Protein AF-A0A503PBX6-F1 (afdb_monomer_lite)

Sequence (103 aa):
MKRAVLLILLLSVQPVAADTISPKGCRLLAESAEQASMAISGVVAATKGDKMADVISNLPPDQMFAAAEMERTRKAALGPMQAYSDAMAAFAKAMRQCSGDPL

Foldseek 3Di:
DPVVVVVVVVVPPPPPPVPLCALVSLQVLLVVLLVVLVVLVVVLVVLVDPCLVVVLVVDDPVCNVVSVVVVVVSVVVSVVSNVSSVVSNVSSVVSCVSSVNDD

Structure (mmCIF, N/CA/C/O backbone):
data_AF-A0A503PBX6-F1
#
_entry.id   AF-A0A503PBX6-F1
#
loop_
_atom_site.group_PDB
_atom_site.id
_atom_site.type_symbol
_atom_site.label_atom_id
_atom_site.label_alt_id
_atom_site.label_comp_id
_atom_site.label_asym_id
_atom_site.label_entity_id
_atom_site.label_seq_id
_atom_site.pdbx_PDB_ins_code
_atom_site.Cartn_x
_atom_site.Cartn_y
_atom_site.Cartn_z
_atom_site.occupancy
_atom_site.B_iso_or_equiv
_atom_site.auth_seq_id
_atom_site.auth_comp_id
_atom_site.auth_asym_id
_atom_site.auth_atom_id
_atom_site.pdbx_PDB_model_num
ATOM 1 N N . MET A 1 1 ? -30.547 49.025 13.408 1.00 49.91 1 MET A N 1
ATOM 2 C CA . MET A 1 1 ? -30.812 47.758 14.131 1.00 49.91 1 MET A CA 1
ATOM 3 C C . MET A 1 1 ? -30.735 46.528 13.205 1.00 49.91 1 MET A C 1
ATOM 5 O O . MET A 1 1 ? -31.650 45.724 13.187 1.00 49.91 1 MET A O 1
ATOM 9 N N . LYS A 1 2 ? -29.663 46.358 12.408 1.00 50.97 2 LYS A N 1
ATOM 10 C CA . LYS A 1 2 ? -29.506 45.187 11.506 1.00 50.97 2 LYS A CA 1
ATOM 11 C C . LYS A 1 2 ? -28.247 44.346 11.767 1.00 50.97 2 LYS A C 1
ATOM 13 O O . LYS A 1 2 ? -28.167 43.223 11.294 1.00 50.97 2 LYS A O 1
ATOM 18 N N . ARG A 1 3 ? -27.287 44.849 12.557 1.00 49.62 3 ARG A N 1
ATOM 19 C CA . ARG A 1 3 ? -26.042 44.123 12.880 1.00 49.62 3 ARG A CA 1
ATOM 20 C C . ARG A 1 3 ? -26.176 43.148 14.058 1.00 49.62 3 ARG A C 1
ATOM 22 O O . ARG A 1 3 ? -25.462 42.159 14.090 1.00 49.62 3 ARG A O 1
ATOM 29 N N . ALA A 1 4 ? -27.115 43.382 14.978 1.00 53.91 4 ALA A N 1
ATOM 30 C CA . ALA A 1 4 ? -27.297 42.522 16.153 1.00 53.91 4 ALA A CA 1
ATOM 31 C C . ALA A 1 4 ? -27.972 41.175 15.825 1.00 53.91 4 ALA A C 1
ATOM 33 O O . ALA A 1 4 ? -27.668 40.170 16.451 1.00 53.91 4 ALA A O 1
ATOM 34 N N . VAL A 1 5 ? -28.842 41.131 14.808 1.00 55.78 5 VAL A N 1
ATOM 35 C CA . VAL A 1 5 ? -29.587 39.911 14.441 1.00 55.78 5 VAL A CA 1
ATOM 36 C C . VAL A 1 5 ? -28.679 38.864 13.783 1.00 55.78 5 VAL A C 1
ATOM 38 O O . VAL A 1 5 ? -28.838 37.675 14.033 1.00 55.78 5 VAL A O 1
ATOM 41 N N . LEU A 1 6 ? -27.670 39.293 13.016 1.00 51.47 6 LEU A N 1
ATOM 42 C CA . LEU A 1 6 ? -26.703 38.378 12.393 1.00 51.47 6 LEU A CA 1
ATOM 43 C C . LEU A 1 6 ? -25.811 37.660 13.419 1.00 51.47 6 LEU A C 1
ATOM 45 O O . LEU A 1 6 ? -25.479 36.496 13.224 1.00 51.47 6 LEU A O 1
ATOM 49 N N . LEU A 1 7 ? -25.468 38.320 14.530 1.00 50.97 7 LEU A N 1
ATOM 50 C CA . LEU A 1 7 ? -24.654 37.731 15.600 1.00 50.97 7 LEU A CA 1
ATOM 51 C C . LEU A 1 7 ? -25.416 36.678 16.420 1.00 50.97 7 LEU A C 1
ATOM 53 O O . LEU A 1 7 ? -24.807 35.724 16.894 1.00 50.97 7 LEU A O 1
ATOM 57 N N . ILE A 1 8 ? -26.741 36.802 16.539 1.00 55.88 8 ILE A N 1
ATOM 58 C CA . ILE A 1 8 ? -27.581 35.836 17.267 1.00 55.88 8 ILE A CA 1
ATOM 59 C C . ILE A 1 8 ? -27.799 34.555 16.443 1.00 55.88 8 ILE A C 1
ATOM 61 O O . ILE A 1 8 ? -27.839 33.469 17.013 1.00 55.88 8 ILE A O 1
ATOM 65 N N . LEU A 1 9 ? -27.843 34.645 15.106 1.00 51.94 9 LEU A N 1
ATOM 66 C CA . LEU A 1 9 ? -27.886 33.456 14.241 1.00 51.94 9 LEU A CA 1
ATOM 67 C C . LEU A 1 9 ? -26.568 32.661 14.251 1.00 51.94 9 LEU A C 1
ATOM 69 O O . LEU A 1 9 ? -26.601 31.434 14.210 1.00 51.94 9 LEU A O 1
ATOM 73 N N . LEU A 1 10 ? -25.416 33.327 14.378 1.00 52.56 10 LEU A N 1
ATOM 74 C CA . LEU A 1 10 ? -24.102 32.667 14.447 1.00 52.56 10 LEU A CA 1
ATOM 75 C C . LEU A 1 10 ? -23.862 31.901 15.760 1.00 52.56 10 LEU A C 1
ATOM 77 O O . LEU A 1 10 ? -23.102 30.940 15.768 1.00 52.56 10 LEU A O 1
ATOM 81 N N . LEU A 1 11 ? -24.541 32.274 16.849 1.00 50.06 11 LEU A N 1
ATOM 82 C CA . LEU A 1 11 ? -24.489 31.572 18.143 1.00 50.06 11 LEU A CA 1
ATOM 83 C C . LEU A 1 11 ? -25.423 30.351 18.218 1.00 50.06 11 LEU A C 1
ATOM 85 O O . LEU A 1 11 ? -25.389 29.613 19.198 1.00 50.06 11 LEU A O 1
ATOM 89 N N . SER A 1 12 ? -26.243 30.130 17.186 1.00 50.47 12 SER A N 1
ATOM 90 C CA . SER A 1 12 ? -27.095 28.941 17.050 1.00 50.47 12 SER A CA 1
ATOM 91 C C . SER A 1 12 ? -26.459 27.823 16.221 1.00 50.47 12 SER A C 1
ATOM 93 O O . SER A 1 12 ? -27.086 26.785 16.012 1.00 50.47 12 SER A O 1
ATOM 95 N N . VAL A 1 13 ? -25.198 27.992 15.799 1.00 53.25 13 VAL A N 1
ATOM 96 C CA . VAL A 1 13 ? -24.363 26.873 15.358 1.00 53.25 13 VAL A CA 1
ATOM 97 C C . VAL A 1 13 ? -24.022 26.090 16.614 1.00 53.25 13 VAL A C 1
ATOM 99 O O . VAL A 1 13 ? -23.026 26.335 17.293 1.00 53.25 13 VAL A O 1
ATOM 102 N N . GLN A 1 14 ? -24.951 25.208 16.969 1.00 54.41 14 GLN A N 1
ATOM 103 C CA . GLN A 1 14 ? -24.769 24.173 17.966 1.00 54.41 14 GLN A CA 1
ATOM 104 C C . GLN A 1 14 ? -23.364 23.588 17.779 1.00 54.41 14 GLN A C 1
ATOM 106 O O . GLN A 1 14 ? -22.935 23.450 16.624 1.00 54.41 14 GLN A O 1
ATOM 111 N N . PRO A 1 15 ? -22.632 23.253 18.862 1.00 49.53 15 PRO A N 1
ATOM 112 C CA . PRO A 1 15 ? -21.498 22.362 18.693 1.00 49.53 15 PRO A CA 1
ATOM 113 C C . PRO A 1 15 ? -22.076 21.206 17.900 1.00 49.53 15 PRO A C 1
ATOM 115 O O . PRO A 1 15 ? -23.085 20.646 18.334 1.00 49.53 15 PRO A O 1
ATOM 118 N N . VAL A 1 16 ? -21.545 20.979 16.694 1.00 50.88 16 VAL A N 1
ATOM 119 C CA . VAL A 1 16 ? -21.857 19.800 15.895 1.00 50.88 16 VAL A CA 1
ATOM 120 C C . VAL A 1 16 ? -21.901 18.702 16.930 1.00 50.88 16 VAL A C 1
ATOM 122 O O . VAL A 1 16 ? -20.885 18.472 17.593 1.00 50.88 16 VAL A O 1
ATOM 125 N N . ALA A 1 17 ? -23.101 18.180 17.210 1.00 43.94 17 ALA A N 1
ATOM 126 C CA . ALA A 1 17 ? -23.212 16.988 18.011 1.00 43.94 17 ALA A CA 1
ATOM 127 C C . ALA A 1 17 ? -22.241 16.080 17.287 1.00 43.94 17 ALA A C 1
ATOM 129 O O . ALA A 1 17 ? -22.423 15.855 16.092 1.00 43.94 17 ALA A O 1
ATOM 130 N N . ALA A 1 18 ? -21.107 15.776 17.921 1.00 47.12 18 ALA A N 1
ATOM 131 C CA . ALA A 1 18 ? -20.185 14.824 17.364 1.00 47.12 18 ALA A CA 1
ATOM 132 C C . ALA A 1 18 ? -21.095 13.634 17.115 1.00 47.12 18 ALA A C 1
ATOM 134 O O . ALA A 1 18 ? -21.611 13.067 18.083 1.00 47.12 18 ALA A O 1
ATOM 135 N N . ASP A 1 19 ? -21.437 13.392 15.848 1.00 52.91 19 ASP A N 1
ATOM 136 C CA . ASP A 1 19 ? -22.167 12.219 15.424 1.00 52.91 19 ASP A CA 1
ATOM 137 C C . ASP A 1 19 ? -21.206 11.113 15.810 1.00 52.91 19 ASP A C 1
ATOM 139 O O . ASP A 1 19 ? -20.227 10.818 15.122 1.00 52.91 19 ASP A O 1
ATOM 143 N N . THR A 1 20 ? -21.359 10.668 17.053 1.00 60.22 20 THR A N 1
ATOM 144 C CA . THR A 1 20 ? -20.416 9.793 17.712 1.00 60.22 20 THR A CA 1
ATOM 145 C C . THR A 1 20 ? -20.585 8.511 16.946 1.00 60.22 20 THR A C 1
ATOM 147 O O . THR A 1 20 ? -21.651 7.893 16.975 1.00 60.22 20 THR A O 1
ATOM 150 N N . ILE A 1 21 ? -19.572 8.177 16.146 1.00 71.69 21 ILE A N 1
ATOM 151 C CA . ILE A 1 21 ? -19.574 6.939 15.386 1.00 71.69 21 ILE A CA 1
ATOM 152 C C . ILE A 1 21 ? -19.867 5.840 16.403 1.00 71.69 21 ILE A C 1
ATOM 154 O O . ILE A 1 21 ? -19.103 5.628 17.344 1.00 71.69 21 ILE A O 1
ATOM 158 N N . SER A 1 22 ? -21.028 5.199 16.254 1.00 85.81 22 SER A N 1
ATOM 159 C CA . SER A 1 22 ? -21.438 4.151 17.183 1.00 85.81 22 SER A CA 1
ATOM 160 C C . SER A 1 22 ? -20.381 3.041 17.205 1.00 85.81 22 SER A C 1
ATOM 162 O O . SER A 1 22 ? -19.714 2.831 16.189 1.00 85.81 22 SER A O 1
ATOM 164 N N . PRO A 1 23 ? -20.266 2.251 18.284 1.00 84.88 23 PRO A N 1
ATOM 1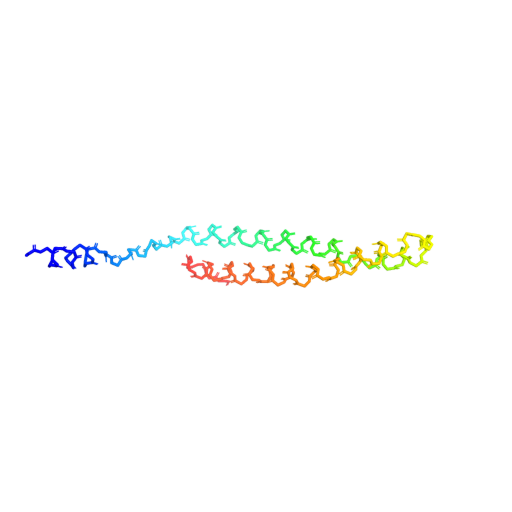65 C CA . PRO A 1 23 ? -19.329 1.128 18.322 1.00 84.88 23 PRO A CA 1
ATOM 166 C C . PRO A 1 23 ? -19.468 0.187 17.114 1.00 84.88 23 PRO A C 1
ATOM 168 O O . PRO A 1 23 ? -18.480 -0.224 16.509 1.00 84.88 23 PRO A O 1
ATOM 171 N N . LYS A 1 24 ? -20.711 -0.058 16.672 1.00 86.25 24 LYS A N 1
ATOM 172 C CA . LYS A 1 24 ? -21.013 -0.816 15.449 1.00 86.25 24 LYS A CA 1
ATOM 173 C C . LYS A 1 24 ? -20.469 -0.135 14.187 1.00 86.25 24 LYS A C 1
ATOM 175 O O . LYS A 1 24 ? -19.935 -0.818 13.318 1.00 86.25 24 LYS A O 1
ATOM 180 N N . GLY A 1 25 ? -20.608 1.186 14.078 1.00 84.12 25 GLY A N 1
ATOM 181 C CA . GLY A 1 25 ? -20.039 1.973 12.981 1.00 84.12 25 GLY A CA 1
ATOM 182 C C . GLY A 1 25 ? -18.511 1.940 12.979 1.00 84.12 25 GLY A C 1
ATOM 183 O O . GLY A 1 25 ? -17.909 1.756 11.925 1.00 84.12 25 GLY A O 1
ATOM 184 N N . CYS A 1 26 ? -17.891 2.020 14.159 1.00 87.19 26 CYS A N 1
ATOM 185 C CA . CYS A 1 26 ? -16.445 1.919 14.315 1.00 87.19 26 CYS A CA 1
ATOM 186 C C . CYS A 1 26 ? -15.931 0.542 13.864 1.00 87.19 26 CYS A C 1
ATOM 188 O O . CYS A 1 26 ? -14.973 0.468 13.097 1.00 87.19 26 CYS A O 1
ATOM 190 N N . ARG A 1 27 ? -16.635 -0.540 14.214 1.00 86.00 27 ARG A N 1
ATOM 191 C CA . ARG A 1 27 ? -16.296 -1.890 13.750 1.00 86.00 27 ARG A CA 1
ATOM 192 C C . ARG A 1 27 ? -16.426 -2.058 12.232 1.00 86.00 27 ARG A C 1
ATOM 194 O O . ARG A 1 27 ? -15.511 -2.574 11.604 1.00 86.00 27 ARG A O 1
ATOM 201 N N . LEU A 1 28 ? -17.515 -1.575 11.627 1.00 88.56 28 LEU A N 1
ATOM 202 C CA . LEU A 1 28 ? -17.708 -1.651 10.169 1.00 88.56 28 LEU A CA 1
ATOM 203 C C . LEU A 1 28 ? -16.620 -0.889 9.398 1.00 88.56 28 LEU A C 1
ATOM 205 O O . LEU A 1 28 ? -16.118 -1.373 8.385 1.00 88.56 28 LEU A O 1
ATOM 209 N N . LEU A 1 29 ? -16.234 0.291 9.888 1.00 89.19 29 LEU A N 1
ATOM 210 C CA . LEU A 1 29 ? -15.146 1.071 9.298 1.00 89.19 29 LEU A CA 1
ATOM 211 C C . LEU A 1 29 ? -13.795 0.368 9.452 1.00 89.19 29 LEU A C 1
ATOM 213 O O . LEU A 1 29 ? -12.998 0.387 8.516 1.00 89.19 29 LEU A O 1
ATOM 217 N N . ALA A 1 30 ? -13.553 -0.283 10.592 1.00 89.69 30 ALA A N 1
ATOM 218 C CA . ALA A 1 30 ? -12.354 -1.083 10.790 1.00 89.69 30 ALA A CA 1
ATOM 219 C C . ALA A 1 30 ? -12.270 -2.264 9.815 1.00 89.69 30 ALA A C 1
ATOM 221 O O . ALA A 1 30 ? -11.257 -2.421 9.140 1.00 89.69 30 ALA A O 1
ATOM 222 N N . GLU A 1 31 ? -13.339 -3.054 9.705 1.00 90.50 31 GLU A N 1
ATOM 223 C CA . GLU A 1 31 ? -13.413 -4.203 8.794 1.00 90.50 31 GLU A CA 1
ATOM 224 C C . GLU A 1 31 ? -13.221 -3.772 7.334 1.00 90.50 31 GLU A C 1
ATOM 226 O O . GLU A 1 31 ? -12.451 -4.387 6.596 1.00 90.50 31 GLU A O 1
ATOM 231 N N . SER A 1 32 ? -13.873 -2.681 6.919 1.00 91.00 32 SER A N 1
ATOM 232 C CA . SER A 1 32 ? -13.729 -2.145 5.563 1.00 91.00 32 SER A CA 1
ATOM 233 C C . SER A 1 32 ? -12.303 -1.675 5.276 1.00 91.00 32 SER A C 1
ATOM 235 O O . SER A 1 32 ? -11.795 -1.901 4.177 1.00 91.00 32 SER A O 1
ATOM 237 N N . ALA A 1 33 ? -11.656 -1.006 6.231 1.00 90.00 33 ALA A N 1
ATOM 238 C CA . ALA A 1 33 ? -10.293 -0.517 6.063 1.00 90.00 33 ALA A CA 1
ATOM 239 C C . ALA A 1 33 ? -9.263 -1.655 6.058 1.00 90.00 33 ALA A C 1
ATOM 241 O O . ALA A 1 33 ? -8.308 -1.616 5.284 1.00 90.00 33 ALA A O 1
ATOM 242 N N . GLU A 1 34 ? -9.478 -2.698 6.858 1.00 91.31 34 GLU A N 1
ATOM 243 C CA . GLU A 1 34 ? -8.646 -3.902 6.860 1.00 91.31 34 GLU A CA 1
ATOM 244 C C . GLU A 1 34 ? -8.752 -4.659 5.530 1.00 91.31 34 GLU A C 1
ATOM 246 O O . GLU A 1 34 ? -7.732 -4.990 4.925 1.00 91.31 34 GLU A O 1
ATOM 251 N N . GLN A 1 35 ? -9.969 -4.835 5.005 1.00 91.19 35 GLN A N 1
ATOM 252 C CA . GLN A 1 35 ? -10.178 -5.424 3.679 1.00 91.19 35 GLN A CA 1
ATOM 253 C C . GLN A 1 35 ? -9.518 -4.595 2.570 1.00 91.19 35 GLN A C 1
ATOM 255 O O . GLN A 1 35 ? -8.870 -5.157 1.684 1.00 91.19 35 GLN A O 1
ATOM 260 N 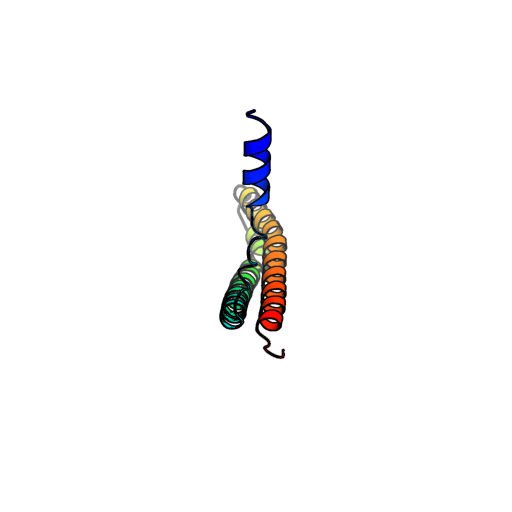N . ALA A 1 36 ? -9.631 -3.263 2.625 1.00 87.56 36 ALA A N 1
ATOM 261 C CA . ALA A 1 36 ? -8.973 -2.375 1.669 1.00 87.56 36 ALA A CA 1
ATOM 262 C C . ALA A 1 36 ? -7.440 -2.476 1.752 1.00 87.56 36 ALA A C 1
ATOM 264 O O . ALA A 1 36 ? -6.777 -2.606 0.724 1.00 87.56 36 ALA A O 1
ATOM 265 N N . SER A 1 37 ? -6.875 -2.483 2.963 1.00 90.69 37 SER A N 1
ATOM 266 C CA . SER A 1 37 ? -5.437 -2.671 3.194 1.00 90.69 37 SER A CA 1
ATOM 267 C C . SER A 1 37 ? -4.950 -4.015 2.640 1.00 90.69 37 SER A C 1
ATOM 269 O O . SER A 1 37 ? -3.954 -4.072 1.914 1.00 90.69 37 SER A O 1
ATOM 271 N N . MET A 1 38 ? -5.688 -5.102 2.882 1.00 90.56 38 MET A N 1
ATOM 272 C CA . MET A 1 38 ? -5.366 -6.421 2.332 1.00 90.56 38 MET A CA 1
ATOM 273 C C . MET A 1 38 ? -5.401 -6.438 0.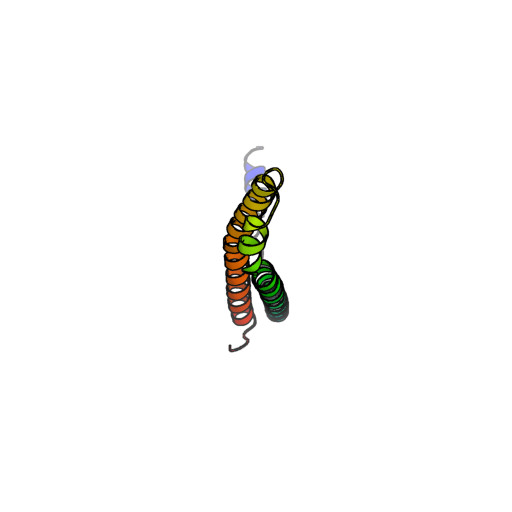801 1.00 90.56 38 MET A C 1
ATOM 275 O O . MET A 1 38 ? -4.469 -6.940 0.169 1.00 90.56 38 MET A O 1
ATOM 279 N N . ALA A 1 39 ? -6.446 -5.870 0.193 1.00 91.38 39 ALA A N 1
ATOM 280 C CA . ALA A 1 39 ? -6.581 -5.808 -1.259 1.00 91.38 39 ALA A CA 1
ATOM 281 C C . ALA A 1 39 ? -5.428 -5.020 -1.897 1.00 91.38 39 ALA A C 1
ATOM 283 O O . AL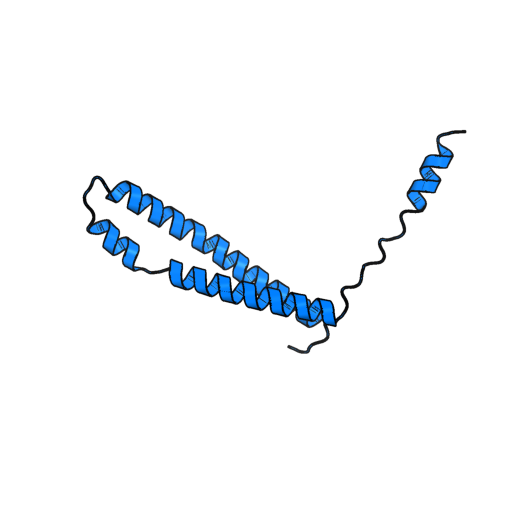A A 1 39 ? -4.813 -5.483 -2.859 1.00 91.38 39 ALA A O 1
ATOM 284 N N . ILE A 1 40 ? -5.080 -3.864 -1.327 1.00 89.25 40 ILE A N 1
ATOM 285 C CA . ILE A 1 40 ? -3.991 -3.017 -1.825 1.00 89.25 40 ILE A CA 1
ATOM 286 C C . ILE A 1 40 ? -2.640 -3.695 -1.619 1.00 89.25 40 ILE A C 1
ATOM 288 O O . ILE A 1 40 ? -1.811 -3.676 -2.525 1.00 89.25 40 ILE A O 1
ATOM 292 N N . SER A 1 41 ? -2.433 -4.373 -0.492 1.00 88.62 41 SER A N 1
ATOM 293 C CA . SER A 1 41 ? -1.232 -5.183 -0.265 1.00 88.62 41 SER A CA 1
ATOM 294 C C . SER A 1 41 ? -1.093 -6.294 -1.311 1.00 88.62 41 SER A C 1
ATOM 296 O O . SER A 1 41 ? 0.004 -6.525 -1.822 1.00 88.62 41 SER A O 1
ATOM 298 N N . GLY A 1 42 ? -2.204 -6.932 -1.699 1.00 87.75 42 GLY A N 1
ATOM 299 C CA . GLY A 1 42 ? -2.243 -7.898 -2.799 1.00 87.75 42 GLY A CA 1
ATOM 300 C C . GLY A 1 42 ? -1.851 -7.280 -4.144 1.00 87.75 42 GLY A C 1
ATOM 301 O O . GLY A 1 42 ? -1.029 -7.846 -4.867 1.00 87.75 42 GLY A O 1
ATOM 302 N N . VAL A 1 43 ? -2.362 -6.084 -4.455 1.00 88.00 43 VAL A N 1
ATOM 303 C CA . VAL A 1 43 ? -1.979 -5.329 -5.661 1.00 88.00 43 VAL A CA 1
ATOM 304 C C . VAL A 1 43 ? -0.495 -4.962 -5.635 1.00 88.00 43 VAL A C 1
ATOM 306 O O . VAL A 1 43 ? 0.192 -5.162 -6.635 1.00 88.00 43 VAL A O 1
ATOM 309 N N . VAL A 1 44 ? 0.033 -4.485 -4.506 1.00 87.31 44 VAL A N 1
ATOM 310 C CA . VAL A 1 44 ? 1.461 -4.163 -4.338 1.00 87.31 44 VAL A CA 1
ATOM 311 C C . VAL A 1 44 ? 2.326 -5.403 -4.564 1.00 87.31 44 VAL A C 1
ATOM 313 O O . VAL A 1 44 ? 3.325 -5.324 -5.279 1.00 87.31 44 VAL A O 1
ATOM 316 N N . ALA A 1 45 ? 1.941 -6.555 -4.007 1.00 86.62 45 ALA A N 1
ATOM 317 C CA . ALA A 1 45 ? 2.661 -7.813 -4.188 1.00 86.62 45 ALA A CA 1
ATOM 318 C C . ALA A 1 45 ? 2.662 -8.272 -5.655 1.00 86.62 45 ALA A C 1
ATOM 320 O O . ALA A 1 45 ? 3.722 -8.585 -6.196 1.00 86.62 45 ALA A O 1
ATOM 321 N N . ALA A 1 46 ? 1.504 -8.239 -6.322 1.00 83.44 46 ALA A N 1
ATOM 322 C CA . ALA A 1 46 ? 1.394 -8.564 -7.745 1.00 83.44 46 ALA A CA 1
ATOM 323 C C . ALA A 1 46 ? 2.201 -7.591 -8.620 1.00 83.44 46 ALA A C 1
ATOM 325 O O . ALA A 1 46 ? 2.851 -7.994 -9.583 1.00 83.44 46 ALA A O 1
ATOM 326 N N . THR A 1 47 ? 2.204 -6.309 -8.251 1.00 81.19 47 THR A N 1
ATOM 327 C CA . THR A 1 47 ? 2.891 -5.251 -8.993 1.00 81.19 47 THR A CA 1
ATOM 328 C C . THR A 1 47 ? 4.398 -5.305 -8.792 1.00 81.19 47 THR A C 1
ATOM 330 O O . THR A 1 47 ? 5.118 -4.903 -9.696 1.00 81.19 47 THR A O 1
ATOM 333 N N . LYS A 1 48 ? 4.914 -5.805 -7.659 1.00 78.19 48 LYS A N 1
ATOM 334 C CA . LYS A 1 48 ? 6.358 -5.856 -7.364 1.00 78.19 48 LYS A CA 1
ATOM 335 C C . LYS A 1 48 ? 7.171 -6.729 -8.320 1.00 78.19 48 LYS A C 1
ATOM 337 O O . LYS A 1 48 ? 8.347 -6.419 -8.468 1.00 78.19 48 LYS A O 1
ATOM 342 N N . GLY A 1 49 ? 6.555 -7.709 -8.988 1.00 70.56 49 GLY A N 1
ATOM 343 C CA . GLY A 1 49 ? 7.209 -8.735 -9.811 1.00 70.56 49 GLY A CA 1
ATOM 344 C C . GLY A 1 49 ? 8.531 -8.317 -10.472 1.00 70.56 49 GLY A C 1
ATOM 345 O O . GLY A 1 49 ? 8.556 -7.469 -11.362 1.00 70.56 49 GLY A O 1
ATOM 346 N N . ASP A 1 50 ? 9.624 -8.961 -10.056 1.00 67.31 50 ASP A N 1
ATOM 347 C CA . ASP A 1 50 ? 11.003 -8.594 -10.426 1.00 67.31 50 ASP A CA 1
ATOM 348 C C . ASP A 1 50 ? 11.360 -8.886 -11.893 1.00 67.31 50 ASP A C 1
ATOM 350 O O . ASP A 1 50 ? 12.372 -8.418 -12.407 1.00 67.31 50 ASP A O 1
ATOM 354 N N . LYS A 1 51 ? 10.495 -9.611 -12.609 1.00 72.25 51 LYS A N 1
ATOM 355 C CA . LYS A 1 51 ? 10.738 -10.042 -13.993 1.00 72.25 51 LYS A CA 1
ATOM 356 C C . LYS A 1 51 ? 10.688 -8.907 -15.015 1.00 72.25 51 LYS A C 1
ATOM 358 O O . LYS A 1 51 ? 11.137 -9.093 -16.139 1.00 72.25 51 LYS A O 1
ATOM 363 N N . MET A 1 52 ? 10.140 -7.744 -14.662 1.00 75.50 52 MET A N 1
ATOM 364 C CA . MET A 1 52 ? 9.961 -6.646 -15.616 1.00 75.50 52 MET A CA 1
ATOM 365 C C . MET A 1 52 ? 11.304 -6.072 -16.091 1.00 75.50 52 MET A C 1
ATOM 367 O O . MET A 1 52 ? 11.463 -5.792 -17.274 1.00 75.50 52 MET A O 1
ATOM 371 N N . ALA A 1 53 ? 12.293 -5.958 -15.199 1.00 78.31 53 ALA A N 1
ATOM 372 C CA . ALA A 1 53 ? 13.628 -5.476 -15.556 1.00 78.31 53 ALA A CA 1
ATOM 373 C C . ALA A 1 53 ? 14.356 -6.441 -16.513 1.00 78.31 53 ALA A C 1
ATOM 375 O O . ALA A 1 53 ? 14.957 -5.996 -17.491 1.00 78.31 53 ALA A O 1
ATOM 376 N N . ASP A 1 54 ? 14.228 -7.749 -16.273 1.00 80.62 54 ASP A N 1
ATOM 377 C CA . ASP A 1 54 ? 14.788 -8.797 -17.135 1.00 80.62 54 ASP A CA 1
ATOM 378 C C . ASP A 1 54 ? 14.082 -8.874 -18.493 1.00 80.62 54 ASP A C 1
ATOM 380 O O . ASP A 1 54 ? 14.697 -9.186 -19.508 1.00 80.62 54 ASP A O 1
ATOM 384 N N . VAL A 1 55 ? 12.782 -8.578 -18.546 1.00 83.00 55 VAL A N 1
ATOM 385 C CA . VAL A 1 55 ? 12.056 -8.496 -19.819 1.00 83.00 55 VAL A CA 1
ATOM 386 C C . VAL A 1 55 ? 12.531 -7.285 -20.621 1.00 83.00 55 VAL A C 1
ATOM 388 O O . VAL A 1 55 ? 12.796 -7.423 -21.811 1.00 83.00 55 VAL A O 1
ATOM 391 N N . ILE A 1 56 ? 12.708 -6.122 -19.981 1.00 84.00 56 ILE A N 1
ATOM 392 C CA . ILE A 1 56 ? 13.136 -4.882 -20.650 1.00 84.00 56 ILE A CA 1
ATOM 393 C C . ILE A 1 56 ? 14.505 -5.028 -21.316 1.00 84.00 56 ILE A C 1
ATOM 395 O O . ILE A 1 56 ? 14.694 -4.519 -22.419 1.00 84.00 56 ILE A O 1
ATOM 399 N N . SER A 1 57 ? 15.450 -5.731 -20.685 1.00 83.88 57 SER A N 1
ATOM 400 C CA . SER A 1 57 ? 16.795 -5.936 -21.242 1.00 83.88 57 SER A CA 1
ATOM 401 C C . SER A 1 57 ? 16.815 -6.809 -22.503 1.00 83.88 57 SER A C 1
ATOM 403 O O . SER A 1 57 ? 17.786 -6.760 -23.253 1.00 83.88 57 SER A O 1
ATOM 405 N N . ASN A 1 58 ? 15.739 -7.558 -22.760 1.00 87.19 58 ASN A N 1
ATOM 406 C CA . ASN A 1 58 ? 15.576 -8.418 -23.932 1.00 87.19 58 ASN A CA 1
ATOM 407 C C . ASN A 1 58 ? 14.673 -7.805 -25.020 1.00 87.19 58 ASN A C 1
ATOM 409 O O . ASN A 1 58 ? 14.408 -8.459 -26.031 1.00 87.19 58 ASN A O 1
ATOM 413 N N . LEU A 1 59 ? 14.174 -6.578 -24.829 1.00 88.19 59 LEU A N 1
ATOM 414 C CA . LEU A 1 59 ? 13.327 -5.910 -25.816 1.00 88.19 59 LEU A CA 1
ATOM 415 C C . LEU A 1 59 ? 14.144 -5.283 -26.960 1.00 88.19 59 LEU A C 1
ATOM 417 O O . LEU A 1 59 ? 15.280 -4.853 -26.753 1.00 88.19 59 LEU A O 1
ATOM 421 N N . PRO A 1 60 ? 13.546 -5.151 -28.158 1.00 90.06 60 PRO A N 1
ATOM 422 C CA . PRO A 1 60 ? 14.095 -4.336 -29.236 1.00 90.06 60 PRO A CA 1
ATOM 423 C C . PRO A 1 60 ? 14.350 -2.878 -28.794 1.00 90.06 60 PRO A C 1
ATOM 425 O O . PRO A 1 60 ? 13.558 -2.338 -28.011 1.00 90.06 60 PRO A O 1
ATOM 428 N N . PRO A 1 61 ? 15.403 -2.202 -29.300 1.00 85.75 61 PRO A N 1
ATOM 429 C CA . PRO A 1 61 ? 15.795 -0.861 -28.846 1.00 85.75 61 PRO A CA 1
ATOM 430 C C . PRO A 1 61 ? 14.691 0.204 -28.922 1.00 85.75 61 PRO A C 1
ATOM 432 O O . PRO A 1 61 ? 14.629 1.092 -28.074 1.00 85.75 61 PRO A O 1
ATOM 435 N N . ASP A 1 62 ? 13.799 0.107 -29.907 1.00 89.69 62 ASP A N 1
ATOM 436 C CA . ASP A 1 62 ? 12.651 0.998 -30.108 1.00 89.69 62 ASP A CA 1
ATOM 437 C C . ASP A 1 62 ? 11.571 0.858 -29.020 1.00 89.69 62 ASP A C 1
ATOM 439 O O . ASP A 1 62 ? 10.806 1.792 -28.784 1.00 89.69 62 ASP A O 1
ATOM 443 N N . GLN A 1 63 ? 11.538 -0.270 -28.306 1.00 86.06 63 GLN A N 1
ATOM 444 C CA . GLN A 1 63 ? 10.562 -0.564 -27.249 1.00 86.06 63 GLN A CA 1
ATOM 445 C C . GLN A 1 63 ? 11.146 -0.414 -25.839 1.00 86.06 63 GLN A C 1
ATOM 447 O O . GLN A 1 63 ? 10.402 -0.194 -24.879 1.00 86.06 63 GLN A O 1
ATOM 452 N N . MET A 1 64 ? 12.476 -0.480 -25.702 1.00 86.62 64 MET A N 1
ATOM 453 C CA . MET A 1 64 ? 13.167 -0.384 -24.411 1.00 86.62 64 MET A CA 1
ATOM 454 C C . MET A 1 64 ? 12.842 0.909 -23.662 1.00 86.62 64 MET A C 1
ATOM 456 O O . MET A 1 64 ? 12.651 0.874 -22.450 1.00 86.62 64 MET A O 1
ATOM 460 N N . PHE A 1 65 ? 12.757 2.048 -24.359 1.00 87.44 65 PHE A N 1
ATOM 461 C CA . PHE A 1 65 ? 12.497 3.338 -23.714 1.00 87.44 65 PHE A CA 1
ATOM 462 C C . PHE A 1 65 ? 11.112 3.387 -23.057 1.00 87.44 65 PHE A C 1
ATOM 464 O O . PHE A 1 65 ? 10.997 3.722 -21.878 1.00 87.44 65 PHE A O 1
ATOM 471 N N . ALA A 1 66 ? 10.066 3.008 -23.797 1.00 85.88 66 ALA A N 1
ATOM 472 C CA . ALA A 1 66 ? 8.702 2.985 -23.275 1.00 85.88 66 ALA A CA 1
ATOM 473 C C . ALA A 1 66 ? 8.565 1.979 -22.123 1.00 85.88 66 ALA A C 1
ATOM 475 O O . ALA A 1 66 ? 7.969 2.291 -21.093 1.00 85.88 66 ALA A O 1
ATOM 476 N N . ALA A 1 67 ? 9.176 0.799 -22.252 1.00 86.94 67 ALA A N 1
ATOM 477 C CA . ALA A 1 67 ? 9.133 -0.221 -21.214 1.00 86.94 67 ALA A CA 1
ATOM 478 C C . ALA A 1 67 ? 9.915 0.190 -19.948 1.00 86.94 67 ALA A C 1
ATOM 480 O O . ALA A 1 67 ? 9.437 -0.021 -18.832 1.00 86.94 67 ALA A O 1
ATOM 481 N N . ALA A 1 68 ? 11.066 0.857 -20.096 1.00 86.69 68 ALA A N 1
ATOM 482 C CA . ALA A 1 68 ? 11.805 1.446 -18.980 1.00 86.69 68 ALA A CA 1
ATOM 483 C C . ALA A 1 68 ? 10.999 2.546 -18.272 1.00 86.69 68 ALA A C 1
ATOM 485 O O . ALA A 1 68 ? 11.033 2.640 -17.044 1.00 86.69 68 ALA A O 1
ATOM 486 N N . GLU A 1 69 ? 10.235 3.349 -19.016 1.00 88.12 69 GLU A N 1
ATOM 487 C CA . GLU A 1 69 ? 9.355 4.361 -18.428 1.00 88.12 69 GLU A CA 1
ATOM 488 C C . GLU A 1 69 ? 8.191 3.745 -17.646 1.00 88.12 69 GLU A C 1
ATOM 490 O O . GLU A 1 69 ? 7.898 4.168 -16.523 1.00 88.12 69 GLU A O 1
ATOM 495 N N . MET A 1 70 ? 7.574 2.691 -18.185 1.00 85.94 70 MET A N 1
ATOM 496 C CA . MET A 1 70 ? 6.557 1.920 -17.468 1.00 85.94 70 MET A CA 1
ATOM 497 C C . MET A 1 70 ? 7.116 1.315 -16.176 1.00 85.94 70 MET A C 1
ATOM 499 O O . MET A 1 70 ? 6.466 1.381 -15.135 1.00 85.94 70 MET A O 1
ATOM 503 N N . GLU A 1 71 ? 8.339 0.784 -16.206 1.00 87.25 71 GLU A N 1
ATOM 504 C CA . GLU A 1 71 ? 9.012 0.231 -15.028 1.00 87.25 71 GLU A CA 1
ATOM 505 C C . GLU A 1 71 ? 9.333 1.298 -13.973 1.00 87.25 71 GLU A C 1
ATOM 507 O O . GLU A 1 71 ? 9.136 1.070 -12.775 1.00 87.25 71 GLU A O 1
ATOM 512 N N . ARG A 1 72 ? 9.776 2.489 -14.393 1.00 87.69 72 ARG A N 1
ATOM 513 C CA . ARG A 1 72 ? 9.955 3.632 -13.484 1.00 87.69 72 ARG A CA 1
ATOM 514 C C . ARG A 1 72 ? 8.637 4.039 -12.835 1.00 87.69 72 ARG A C 1
ATOM 516 O O . ARG A 1 72 ? 8.585 4.196 -11.617 1.00 87.69 72 ARG A O 1
ATOM 523 N N . THR A 1 73 ? 7.576 4.150 -13.629 1.00 87.19 73 THR A N 1
ATOM 524 C CA . THR A 1 73 ? 6.232 4.512 -13.158 1.00 87.19 73 THR A CA 1
ATOM 525 C C . THR A 1 73 ? 5.702 3.482 -12.167 1.00 87.19 73 THR A C 1
ATOM 527 O O . THR A 1 73 ? 5.213 3.839 -11.095 1.00 87.19 73 THR A O 1
ATOM 530 N N . ARG A 1 74 ? 5.874 2.193 -12.476 1.00 86.81 74 ARG A N 1
ATOM 531 C CA . ARG A 1 74 ? 5.532 1.083 -11.585 1.00 86.81 74 ARG A CA 1
ATOM 532 C C . ARG A 1 74 ? 6.241 1.222 -10.240 1.00 86.81 74 ARG A C 1
ATOM 534 O O . ARG A 1 74 ? 5.582 1.229 -9.204 1.00 86.81 74 ARG A O 1
ATOM 541 N N . LYS A 1 75 ? 7.570 1.380 -10.243 1.00 86.50 75 LYS A N 1
ATOM 542 C CA . LYS A 1 75 ? 8.365 1.555 -9.014 1.00 86.50 75 LYS A CA 1
ATOM 543 C C . LYS A 1 75 ? 7.941 2.787 -8.216 1.00 86.50 75 LYS A C 1
ATOM 545 O O . LYS A 1 75 ? 7.825 2.701 -6.996 1.00 86.50 75 LYS A O 1
ATOM 550 N N . ALA A 1 76 ? 7.669 3.900 -8.895 1.00 88.56 76 ALA A N 1
ATOM 551 C CA . ALA A 1 76 ? 7.201 5.126 -8.261 1.00 88.56 76 ALA A CA 1
ATOM 552 C C . ALA A 1 76 ? 5.814 4.963 -7.615 1.00 88.56 76 ALA A C 1
ATOM 554 O O . ALA A 1 76 ? 5.569 5.557 -6.570 1.00 88.56 76 ALA A O 1
ATOM 555 N N . ALA A 1 77 ? 4.932 4.134 -8.184 1.00 87.62 77 ALA A N 1
ATOM 556 C CA . ALA A 1 77 ? 3.598 3.868 -7.645 1.00 87.62 77 ALA A CA 1
ATOM 557 C C . ALA A 1 77 ? 3.601 2.922 -6.428 1.00 87.62 77 ALA A C 1
ATOM 559 O O . ALA A 1 77 ? 2.749 3.055 -5.548 1.00 87.62 77 ALA A O 1
ATOM 560 N N . LEU A 1 78 ? 4.569 2.001 -6.335 1.00 89.81 78 LEU A N 1
ATOM 561 C CA . LEU A 1 78 ? 4.644 1.025 -5.238 1.00 89.81 78 LEU A CA 1
ATOM 562 C C . LEU A 1 78 ? 4.766 1.679 -3.855 1.00 89.81 78 LEU A C 1
ATOM 564 O O . LEU A 1 78 ? 4.135 1.216 -2.908 1.00 89.81 78 LEU A O 1
ATOM 568 N N . GLY A 1 79 ? 5.561 2.746 -3.731 1.00 90.44 79 GLY A N 1
ATOM 569 C CA . GLY A 1 79 ? 5.758 3.45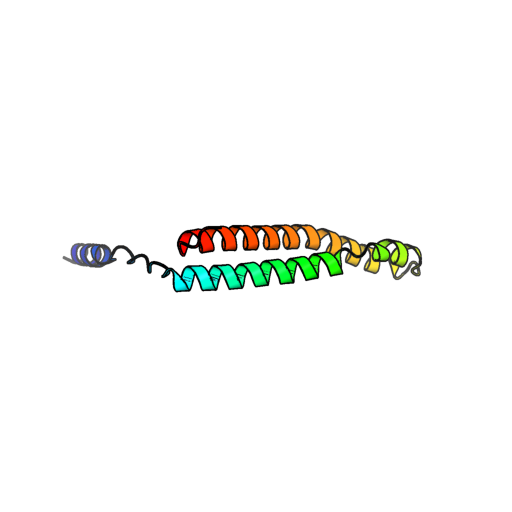6 -2.462 1.00 90.44 79 GLY A CA 1
ATOM 570 C C . GLY A 1 79 ? 4.459 4.060 -1.911 1.00 90.44 79 GLY A C 1
ATOM 571 O O . GLY A 1 79 ? 4.051 3.697 -0.808 1.00 90.44 79 GLY A O 1
ATOM 572 N N . PRO A 1 80 ? 3.769 4.930 -2.672 1.00 92.50 80 PRO A N 1
ATOM 573 C CA . PRO A 1 80 ? 2.469 5.478 -2.292 1.00 92.50 80 PRO A CA 1
ATOM 574 C C . PRO A 1 80 ? 1.408 4.412 -2.008 1.00 92.50 80 PRO A C 1
ATOM 576 O O . PRO A 1 80 ? 0.660 4.551 -1.043 1.00 92.50 80 PRO A O 1
ATOM 579 N N . MET A 1 81 ? 1.349 3.334 -2.801 1.00 90.56 81 MET A N 1
ATOM 580 C CA . MET A 1 81 ? 0.400 2.239 -2.564 1.00 90.56 81 MET A CA 1
ATOM 581 C C . MET A 1 81 ? 0.677 1.515 -1.242 1.00 90.56 81 MET A C 1
ATOM 583 O O . MET A 1 81 ? -0.258 1.241 -0.490 1.00 90.56 81 MET A O 1
ATOM 587 N N . GLN A 1 82 ? 1.949 1.248 -0.927 1.00 92.44 82 GLN A N 1
ATOM 588 C CA . GLN A 1 82 ? 2.334 0.668 0.360 1.00 92.44 82 GLN A CA 1
ATOM 589 C C . GLN A 1 82 ? 1.971 1.610 1.514 1.00 92.44 82 GLN A C 1
ATOM 591 O O . GLN A 1 82 ? 1.307 1.187 2.452 1.00 92.44 82 GLN A O 1
ATOM 596 N N . ALA A 1 83 ? 2.322 2.894 1.410 1.00 92.00 83 ALA A N 1
ATOM 597 C CA . ALA A 1 83 ? 2.015 3.884 2.441 1.00 92.00 83 ALA A CA 1
ATOM 598 C C . ALA A 1 83 ? 0.504 4.024 2.686 1.00 92.00 83 ALA A C 1
ATOM 600 O O . ALA A 1 83 ? 0.065 4.148 3.828 1.00 92.00 83 ALA A O 1
ATOM 601 N N . TYR A 1 84 ? -0.307 3.969 1.626 1.00 90.50 84 TYR A N 1
ATOM 602 C CA . TYR A 1 84 ? -1.761 3.979 1.748 1.00 90.50 84 TYR A CA 1
ATOM 603 C C . TYR A 1 84 ? -2.286 2.701 2.418 1.00 90.50 84 TYR A C 1
ATOM 605 O O . TYR A 1 84 ? -3.153 2.781 3.286 1.00 90.50 84 TYR A O 1
ATOM 613 N N . SER A 1 85 ? -1.740 1.533 2.064 1.00 92.19 85 SER A N 1
ATOM 614 C CA . SER A 1 85 ? -2.080 0.264 2.719 1.00 92.19 85 SER A CA 1
ATOM 615 C C . SER A 1 85 ? -1.788 0.296 4.222 1.00 92.19 85 SER A C 1
ATOM 617 O O . SER A 1 85 ? -2.649 -0.069 5.027 1.00 92.19 85 SER A O 1
ATOM 619 N N . ASP A 1 86 ? -0.610 0.795 4.600 1.00 91.69 86 ASP A N 1
ATOM 620 C CA . ASP A 1 86 ? -0.180 0.917 5.994 1.00 91.69 86 ASP A CA 1
ATOM 621 C C . ASP A 1 86 ? -1.071 1.914 6.757 1.00 91.69 86 ASP A C 1
ATOM 623 O O . ASP A 1 86 ? -1.481 1.656 7.892 1.00 91.69 86 ASP A O 1
ATOM 627 N N . ALA A 1 87 ? -1.439 3.031 6.118 1.00 93.19 87 ALA A N 1
ATOM 628 C CA . ALA A 1 87 ? -2.361 4.012 6.685 1.00 93.19 87 ALA A CA 1
ATOM 629 C C . ALA A 1 87 ? -3.765 3.427 6.914 1.00 93.19 87 ALA A C 1
ATOM 631 O O . ALA A 1 87 ? -4.376 3.694 7.950 1.00 93.19 87 ALA A O 1
ATOM 632 N N . MET A 1 88 ? -4.270 2.600 5.992 1.00 90.81 88 MET A N 1
ATOM 633 C CA . MET A 1 88 ? -5.552 1.905 6.155 1.00 90.81 88 MET A CA 1
ATOM 634 C C . MET A 1 88 ? -5.508 0.878 7.290 1.00 90.81 88 MET A C 1
ATOM 636 O O . MET A 1 88 ? -6.451 0.811 8.077 1.00 90.81 88 MET A O 1
ATOM 640 N N . ALA A 1 89 ? -4.407 0.138 7.444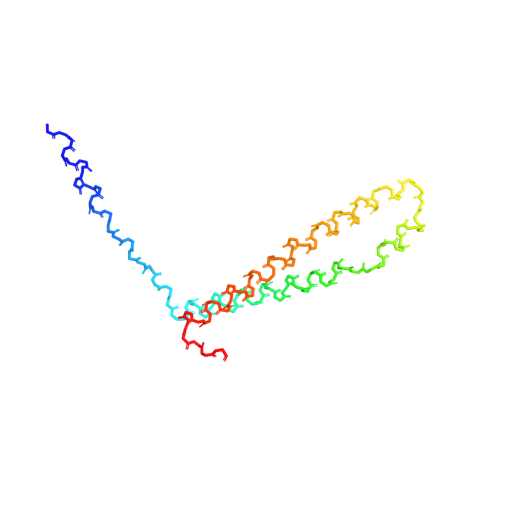 1.00 92.00 89 ALA A N 1
ATOM 641 C CA . ALA A 1 89 ? -4.223 -0.774 8.574 1.00 92.00 89 ALA A CA 1
ATOM 642 C C . ALA A 1 89 ? -4.180 -0.021 9.918 1.00 92.00 89 ALA A C 1
ATOM 644 O O . ALA A 1 89 ? -4.824 -0.425 10.891 1.00 92.00 89 ALA A O 1
ATOM 645 N N . ALA A 1 90 ? -3.469 1.109 9.974 1.00 91.75 90 ALA A N 1
ATOM 646 C CA . ALA A 1 90 ? -3.423 1.963 11.159 1.00 91.75 90 ALA A CA 1
ATOM 647 C C . ALA A 1 90 ? -4.802 2.554 11.497 1.00 91.75 90 ALA A C 1
ATOM 649 O O . ALA A 1 90 ? -5.207 2.556 12.661 1.00 91.75 90 ALA A O 1
ATOM 650 N N . PHE A 1 91 ? -5.547 3.002 10.483 1.00 90.44 91 PHE A N 1
ATOM 651 C CA . PHE A 1 91 ? -6.920 3.468 10.645 1.00 90.44 91 PHE A CA 1
ATOM 652 C C . PHE A 1 91 ? -7.832 2.349 11.160 1.00 90.44 91 PHE A C 1
ATOM 654 O O . PHE A 1 91 ? -8.533 2.552 12.148 1.00 90.44 91 PHE A O 1
ATOM 661 N N . ALA A 1 92 ? -7.770 1.148 10.576 1.00 90.75 92 ALA A N 1
ATOM 662 C CA . ALA A 1 92 ? -8.546 -0.002 11.035 1.00 90.75 92 ALA A CA 1
ATOM 663 C C . ALA A 1 92 ? -8.293 -0.304 12.520 1.00 90.75 92 ALA A C 1
ATOM 665 O O . ALA A 1 92 ? -9.235 -0.478 13.294 1.00 90.75 92 ALA A O 1
ATOM 666 N N . LYS A 1 93 ? -7.024 -0.273 12.945 1.00 90.00 93 LYS A N 1
ATOM 667 C CA . LYS A 1 93 ? -6.634 -0.443 14.351 1.00 90.00 93 LYS A CA 1
ATOM 668 C C . LYS A 1 93 ? -7.248 0.626 15.260 1.00 90.00 93 LYS A C 1
ATOM 670 O O . LYS A 1 93 ? -7.793 0.285 16.308 1.00 90.00 93 LYS A O 1
ATOM 675 N N . ALA A 1 94 ? -7.189 1.898 14.867 1.00 88.94 94 ALA A N 1
ATOM 676 C CA . ALA A 1 94 ? -7.789 2.992 15.633 1.00 88.94 94 ALA A CA 1
ATOM 677 C C . ALA A 1 94 ? -9.320 2.851 15.733 1.00 88.94 94 ALA A C 1
ATOM 679 O O . ALA A 1 94 ? -9.908 3.070 16.792 1.00 88.94 94 ALA A O 1
ATOM 680 N N . MET A 1 95 ? -9.970 2.412 14.655 1.00 87.88 95 MET A N 1
ATOM 681 C CA . MET A 1 95 ? -11.415 2.196 14.629 1.00 87.88 95 MET A CA 1
ATOM 682 C C . MET A 1 95 ? -11.849 0.985 15.473 1.00 87.88 95 MET A C 1
ATOM 684 O O . MET A 1 95 ? -12.880 1.057 16.141 1.00 87.88 95 MET A O 1
ATOM 688 N N . ARG A 1 96 ? -11.045 -0.087 15.556 1.00 86.56 96 ARG A N 1
ATOM 689 C CA . ARG A 1 96 ? -11.291 -1.196 16.504 1.00 86.56 96 ARG A CA 1
ATOM 690 C C . ARG A 1 96 ? -11.256 -0.711 17.953 1.00 86.56 96 ARG A C 1
ATOM 692 O O . ARG A 1 96 ? -12.174 -1.007 18.714 1.00 86.56 96 ARG A O 1
ATOM 699 N N . GLN A 1 97 ? -10.280 0.129 18.300 1.00 84.56 97 GLN A N 1
ATOM 700 C CA . GLN A 1 97 ? -10.202 0.744 19.630 1.00 84.56 97 GLN A CA 1
ATOM 701 C C . GLN A 1 97 ? -11.427 1.619 19.937 1.00 84.56 97 GLN A C 1
ATOM 703 O O . GLN A 1 97 ? -11.957 1.549 21.043 1.00 84.56 97 GLN A O 1
ATOM 708 N N . CYS A 1 98 ? -11.931 2.381 18.958 1.00 81.62 98 CYS A N 1
ATOM 709 C CA . CYS A 1 98 ? -13.192 3.119 19.102 1.00 81.62 98 CYS A CA 1
ATOM 710 C C . CYS A 1 98 ? -14.393 2.195 19.389 1.00 81.62 98 CYS A C 1
ATOM 712 O O . CYS A 1 98 ? -15.279 2.551 20.164 1.00 81.62 98 CYS A O 1
ATOM 714 N N . SER A 1 99 ? -14.439 1.006 18.777 1.00 79.50 99 SER A N 1
ATOM 715 C CA . SER A 1 99 ? -15.552 0.064 18.960 1.00 79.50 99 SER A CA 1
ATOM 716 C C . SER A 1 99 ? -15.571 -0.653 20.315 1.00 79.50 99 SER A C 1
ATOM 718 O O . SER A 1 99 ? -16.557 -1.318 20.627 1.00 79.50 99 SER A O 1
ATOM 720 N N . GLY A 1 100 ? -14.520 -0.502 21.129 1.00 74.06 100 GLY A N 1
ATOM 721 C CA . GLY A 1 100 ? -14.371 -1.221 22.395 1.00 74.06 100 GLY A CA 1
ATOM 722 C C . GLY A 1 100 ? -13.942 -2.683 22.235 1.00 74.06 100 GLY A C 1
ATOM 723 O O . GLY A 1 100 ? -13.940 -3.410 23.226 1.00 74.06 100 GLY A O 1
ATOM 724 N N . ASP A 1 101 ? -13.566 -3.110 21.024 1.00 69.88 101 ASP A N 1
ATOM 725 C CA . ASP A 1 101 ? -12.982 -4.431 20.784 1.00 69.88 101 ASP A CA 1
ATOM 726 C C . ASP A 1 101 ? -11.542 -4.462 21.336 1.00 69.88 101 ASP A C 1
ATOM 728 O O . ASP A 1 101 ? -10.705 -3.655 20.908 1.00 69.88 101 ASP A O 1
ATOM 732 N N . PRO A 1 102 ? -11.217 -5.368 22.278 1.00 57.53 102 PRO A N 1
ATOM 733 C CA . PRO A 1 102 ? -9.834 -5.611 22.659 1.00 57.53 102 PRO A CA 1
ATOM 734 C C . PRO A 1 102 ? -9.102 -6.264 21.477 1.00 57.53 102 PRO A C 1
ATOM 736 O O . PRO A 1 102 ? -9.590 -7.237 20.902 1.00 57.53 102 PRO A O 1
ATOM 739 N N . LEU A 1 103 ? -7.964 -5.671 21.101 1.00 54.31 103 LEU A N 1
ATOM 740 C CA . LEU A 1 103 ? -7.045 -6.175 20.072 1.00 54.31 103 LEU A CA 1
ATOM 741 C C . LEU A 1 103 ? -6.561 -7.597 20.372 1.00 54.31 103 LEU A C 1
ATOM 743 O O . LEU A 1 103 ? -6.235 -7.859 21.553 1.00 54.31 103 LEU A O 1
#

pLDDT: mean 79.04, std 14.95, range [43.94, 93.19]

Secondary structure (DSSP, 8-state):
--HHHHHHHHTT----------HHHHHHHHHHHHHHHHHHHHHHHHHH-THHHHHHTTS-HHHHHHHHHHHHHHHHHHHHHHHHHHHHHHHHHHHHHHHT---

Radius of gyration: 24.52 Å; chains: 1; bounding box: 48×58×53 Å